Protein AF-A0A813IE91-F1 (afdb_monomer_lite)

Radius of gyration: 30.96 Å; chains: 1; bounding box: 95×58×66 Å

Secondary structure (DSSP, 8-state):
----------------------PPPPPPP---PPPEE-TTSPEESS-TTSTTHHHHH--TT---TT---TTT-SS-TTTTTEEEPB-TTSPBPB--PPTTS-SS--BPEEEEEE-HHHHHHHH-HHHHHHHHHH-GGGGG---GGG--HHHHTT-

Organism: Polarella glacialis (NCBI:txid89957)

Sequence (155 aa):
VWMFRAVVLGAASSVLRLARAVKPPLPPRVANMQEYFRHDGVRITHDPYSPGMSEKYGKPGKTDNEGFDPYADTVGAGIYGGIVKRDDQGNVVVGKQYQNHNPPPGPIYAGGGYTPMNEALRKGPAALAPLLNKYPDLVNDISTGGATPLHMCGM

Structure (mmCIF, N/CA/C/O backbone):
data_AF-A0A813IE91-F1
#
_entry.id   AF-A0A813IE91-F1
#
loop_
_atom_site.group_PDB
_a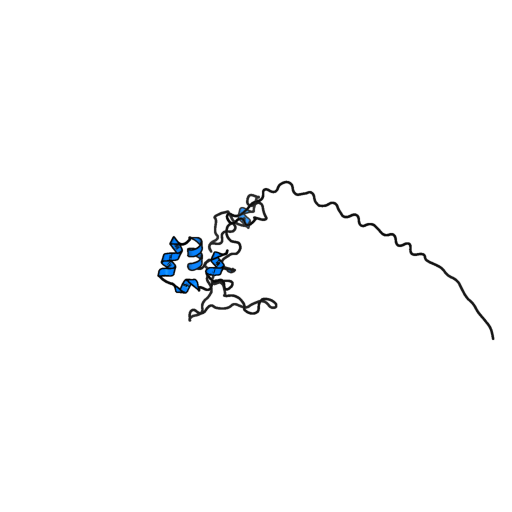tom_site.id
_atom_site.type_symbol
_atom_site.label_atom_id
_atom_site.label_alt_id
_atom_site.label_comp_id
_atom_site.label_asym_id
_atom_site.label_entity_id
_atom_site.label_seq_id
_atom_site.pdbx_PDB_ins_code
_atom_site.Cartn_x
_atom_site.Cartn_y
_atom_site.Cartn_z
_atom_site.occupancy
_atom_site.B_iso_or_equiv
_atom_site.auth_seq_id
_atom_site.auth_comp_id
_atom_site.auth_asym_id
_atom_site.auth_atom_id
_atom_site.pdbx_PDB_model_num
ATOM 1 N N . VAL A 1 1 ? 77.553 -43.825 44.390 1.00 35.78 1 VAL A N 1
ATOM 2 C CA . VAL A 1 1 ? 78.833 -44.017 43.669 1.00 35.78 1 VAL A CA 1
ATOM 3 C C . VAL A 1 1 ? 78.483 -44.379 42.231 1.00 35.78 1 VAL A C 1
ATOM 5 O O . VAL A 1 1 ? 77.948 -45.459 42.057 1.00 35.78 1 VAL A O 1
ATOM 8 N N . TRP A 1 2 ? 78.760 -43.470 41.273 1.00 29.33 2 TRP A N 1
ATOM 9 C CA . TRP A 1 2 ? 78.846 -43.701 39.808 1.00 29.33 2 TRP A CA 1
ATOM 10 C C . TRP A 1 2 ? 77.511 -44.010 39.083 1.00 29.33 2 TRP A C 1
ATOM 12 O O . TRP A 1 2 ? 76.647 -44.661 39.640 1.00 29.33 2 TRP A O 1
ATOM 22 N N . MET A 1 3 ? 77.225 -43.603 37.843 1.00 32.41 3 MET A N 1
ATOM 23 C CA . MET A 1 3 ? 77.862 -42.710 36.871 1.00 32.41 3 MET A CA 1
ATOM 24 C C . MET A 1 3 ? 76.850 -42.444 35.733 1.00 32.41 3 MET A C 1
ATOM 26 O O . MET A 1 3 ? 75.945 -43.236 35.492 1.00 32.41 3 MET A O 1
ATOM 30 N N . PHE A 1 4 ? 77.085 -41.344 35.023 1.00 38.22 4 PHE A N 1
ATOM 31 C CA . PHE A 1 4 ? 76.599 -40.937 33.702 1.00 38.22 4 PHE A CA 1
ATOM 32 C C . PHE A 1 4 ? 76.228 -42.035 32.686 1.00 38.22 4 PHE A C 1
ATOM 34 O O . PHE A 1 4 ? 76.980 -42.988 32.496 1.00 38.22 4 PHE A O 1
ATOM 41 N N . ARG A 1 5 ? 75.234 -41.728 31.835 1.00 40.31 5 ARG A N 1
ATOM 42 C CA . ARG A 1 5 ? 75.425 -41.764 30.372 1.00 40.31 5 ARG A CA 1
ATOM 43 C C . ARG A 1 5 ? 74.416 -40.887 29.622 1.00 40.31 5 ARG A C 1
ATOM 45 O O . ARG A 1 5 ? 73.213 -41.103 29.682 1.00 40.31 5 ARG A O 1
ATOM 52 N N . ALA A 1 6 ? 74.957 -39.905 28.905 1.00 40.47 6 ALA A N 1
ATOM 53 C CA . ALA A 1 6 ? 74.282 -39.141 27.868 1.00 40.47 6 ALA A CA 1
ATOM 54 C C . ALA A 1 6 ? 74.232 -39.954 26.564 1.00 40.47 6 ALA A C 1
ATOM 56 O O . ALA A 1 6 ? 75.210 -40.626 26.232 1.00 40.47 6 ALA A O 1
ATOM 57 N N . VAL A 1 7 ? 73.141 -39.833 25.803 1.00 41.56 7 VAL A N 1
ATOM 58 C CA . VAL A 1 7 ? 73.113 -40.129 24.363 1.00 41.56 7 VAL A CA 1
ATOM 59 C C . VAL A 1 7 ? 72.369 -39.000 23.650 1.00 41.56 7 VAL A C 1
ATOM 61 O O . VAL A 1 7 ? 71.259 -38.623 24.013 1.00 41.56 7 VAL A O 1
ATOM 64 N N . VAL A 1 8 ? 73.066 -38.452 22.662 1.00 42.81 8 VAL A N 1
ATOM 65 C CA . VAL A 1 8 ? 72.709 -37.379 21.732 1.00 42.81 8 VAL A CA 1
ATOM 66 C C . VAL A 1 8 ? 71.836 -37.935 20.607 1.00 42.81 8 VAL A C 1
ATOM 68 O O . VAL A 1 8 ? 72.197 -38.969 20.063 1.00 42.81 8 VAL A O 1
ATOM 71 N N . LEU A 1 9 ? 70.765 -37.232 20.221 1.00 38.97 9 LEU A N 1
ATOM 72 C CA . LEU A 1 9 ? 70.073 -37.272 18.913 1.00 38.97 9 LEU A CA 1
ATOM 73 C C . LEU A 1 9 ? 68.928 -36.244 18.989 1.00 38.97 9 LEU A C 1
ATOM 75 O O . LEU A 1 9 ? 68.152 -36.289 19.930 1.00 38.97 9 LEU A O 1
ATOM 79 N N . GLY A 1 10 ? 68.690 -35.287 18.105 1.00 35.28 10 GLY A N 1
ATOM 80 C CA . GLY A 1 10 ? 69.342 -34.757 16.919 1.00 35.28 10 GLY A CA 1
ATOM 81 C C . GLY A 1 10 ? 68.499 -33.527 16.542 1.00 35.28 10 GLY A C 1
ATOM 82 O O . GLY A 1 10 ? 67.274 -33.557 16.656 1.00 35.28 10 GLY A O 1
ATOM 83 N N . ALA A 1 11 ? 69.133 -32.413 16.185 1.00 41.25 11 ALA A N 1
ATOM 84 C CA . ALA A 1 11 ? 68.433 -31.176 15.855 1.00 41.25 11 ALA A CA 1
ATOM 85 C C . ALA A 1 11 ? 67.696 -31.314 14.510 1.00 41.25 11 ALA A C 1
ATOM 87 O O . ALA A 1 11 ? 68.331 -31.374 13.460 1.00 41.25 11 ALA A O 1
ATOM 88 N N . ALA A 1 12 ? 66.361 -31.331 14.528 1.00 42.81 12 ALA A N 1
ATOM 89 C CA . ALA A 1 12 ? 65.552 -31.168 13.323 1.00 42.81 12 ALA A CA 1
ATOM 90 C C . ALA A 1 12 ? 65.200 -29.683 13.149 1.00 42.81 12 ALA A C 1
ATOM 92 O O . ALA A 1 12 ? 64.285 -29.155 13.780 1.00 42.81 12 ALA A O 1
ATOM 93 N N . SER A 1 13 ? 65.967 -29.001 12.298 1.00 41.78 13 SER A N 1
ATOM 94 C CA . SER A 1 13 ? 65.691 -27.637 11.844 1.00 41.78 13 SER A CA 1
ATOM 95 C C . SER A 1 13 ? 64.427 -27.640 10.974 1.00 41.78 13 SER A C 1
ATOM 97 O O . SER A 1 13 ? 64.446 -28.123 9.842 1.00 41.78 13 SER A O 1
ATOM 99 N N . SER A 1 14 ? 63.310 -27.133 11.499 1.00 44.44 14 SER A N 1
ATOM 100 C CA . SER A 1 14 ? 62.093 -26.910 10.710 1.00 44.44 14 SER A CA 1
ATOM 101 C C . SER A 1 14 ? 62.250 -25.642 9.876 1.00 44.44 14 SER A C 1
ATOM 103 O O . SER A 1 14 ? 62.065 -24.529 10.362 1.00 44.44 14 SER A O 1
ATOM 105 N N . VAL A 1 15 ? 62.588 -25.809 8.599 1.00 47.38 15 VAL A N 1
ATOM 106 C CA . VAL A 1 15 ? 62.519 -24.734 7.605 1.00 47.38 15 VAL A CA 1
ATOM 107 C C . VAL A 1 15 ? 61.050 -24.532 7.232 1.00 47.38 15 VAL A C 1
ATOM 109 O O . VAL A 1 15 ? 60.499 -25.246 6.395 1.00 47.38 15 VAL A O 1
ATOM 112 N N . LEU A 1 16 ? 60.401 -23.555 7.865 1.00 44.00 16 LEU A N 1
ATOM 113 C CA . LEU A 1 16 ? 59.058 -23.113 7.502 1.00 44.00 16 LEU A CA 1
ATOM 114 C C . LEU A 1 16 ? 59.138 -22.348 6.166 1.00 44.00 16 LEU A C 1
ATOM 116 O O . LEU A 1 16 ? 59.507 -21.175 6.124 1.00 44.00 16 LEU A O 1
ATOM 120 N N . ARG A 1 17 ? 58.829 -23.011 5.045 1.00 51.03 17 ARG A N 1
ATOM 121 C CA . ARG A 1 17 ? 58.642 -22.328 3.755 1.00 51.03 17 ARG A CA 1
ATOM 122 C C . ARG A 1 17 ? 57.332 -21.545 3.798 1.00 51.03 17 ARG A C 1
ATOM 124 O O . ARG A 1 17 ? 56.253 -22.129 3.759 1.00 51.03 17 ARG A O 1
ATOM 131 N N . LEU A 1 18 ? 57.433 -20.218 3.841 1.00 50.72 18 LEU A N 1
ATOM 132 C CA . LEU A 1 18 ? 56.311 -19.309 3.619 1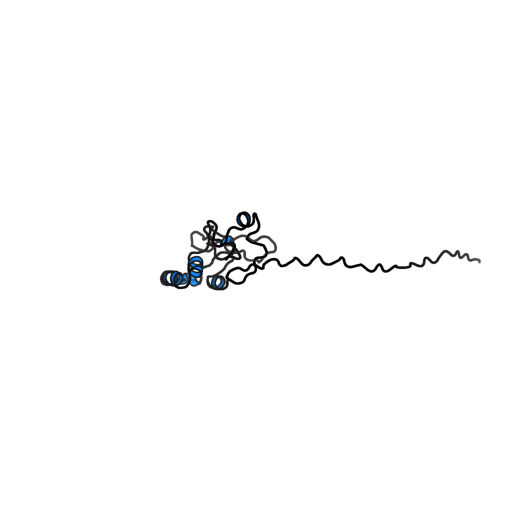.00 50.72 18 LEU A CA 1
ATOM 133 C C . LEU A 1 18 ? 55.867 -19.428 2.149 1.00 50.72 18 LEU A C 1
ATOM 135 O O . LEU A 1 18 ? 56.476 -18.844 1.251 1.00 50.72 18 LEU A O 1
ATOM 139 N N . ALA A 1 19 ? 54.823 -20.209 1.878 1.00 52.69 19 ALA A N 1
ATOM 140 C CA . ALA A 1 19 ? 54.163 -20.178 0.580 1.00 52.69 19 ALA A CA 1
ATOM 141 C C . ALA A 1 19 ? 53.406 -18.844 0.457 1.00 52.69 19 ALA A C 1
ATOM 143 O O . ALA A 1 19 ? 52.423 -18.609 1.159 1.00 52.69 19 ALA A O 1
ATOM 144 N N . ARG A 1 20 ? 53.872 -17.941 -0.416 1.00 58.41 20 ARG A N 1
ATOM 145 C CA . ARG A 1 20 ? 53.094 -16.759 -0.814 1.00 58.41 20 ARG A CA 1
ATOM 146 C C . ARG A 1 20 ? 51.834 -17.244 -1.527 1.00 58.41 20 ARG A C 1
ATOM 148 O O . ARG A 1 20 ? 51.924 -17.800 -2.618 1.00 58.41 20 ARG A O 1
ATOM 155 N N . ALA A 1 21 ? 50.674 -17.017 -0.918 1.00 58.38 21 ALA A N 1
ATOM 156 C CA . ALA A 1 21 ? 49.391 -17.217 -1.571 1.00 58.38 21 ALA A CA 1
ATOM 157 C C . ALA A 1 21 ? 49.297 -16.281 -2.787 1.00 58.38 21 ALA A C 1
ATOM 159 O O . ALA A 1 21 ? 49.199 -15.060 -2.645 1.00 58.38 21 ALA A O 1
ATOM 160 N N . VAL A 1 22 ? 49.357 -16.852 -3.988 1.00 65.00 22 VAL A N 1
ATOM 161 C CA . VAL A 1 22 ? 49.011 -16.146 -5.221 1.00 65.00 22 VAL A CA 1
ATOM 162 C C . VAL A 1 22 ? 47.501 -15.926 -5.177 1.00 65.00 22 VAL A C 1
ATOM 164 O O . VAL A 1 22 ? 46.736 -16.889 -5.205 1.00 65.00 22 VAL A O 1
ATOM 167 N N . LYS A 1 23 ? 47.060 -14.668 -5.044 1.00 62.56 23 LYS A N 1
ATOM 168 C CA . LYS A 1 23 ? 45.635 -14.334 -5.176 1.00 62.56 23 LYS A CA 1
ATOM 169 C C . LYS A 1 23 ? 45.175 -14.750 -6.581 1.00 62.56 23 LYS A C 1
ATOM 171 O O . LYS A 1 23 ? 45.856 -14.386 -7.542 1.00 62.56 23 LYS A O 1
ATOM 176 N N . PRO A 1 24 ? 44.060 -15.488 -6.717 1.00 68.00 24 PRO A N 1
ATOM 177 C CA . PRO A 1 24 ? 43.531 -15.829 -8.029 1.00 68.00 24 PRO A CA 1
ATOM 178 C C . PRO A 1 24 ? 43.195 -14.545 -8.807 1.00 68.00 24 PRO A C 1
ATOM 180 O O . PRO A 1 24 ? 42.859 -13.528 -8.185 1.00 68.00 24 PRO A O 1
ATOM 183 N N . PRO A 1 25 ? 43.300 -14.564 -10.149 1.00 67.44 25 PRO A N 1
ATOM 184 C CA . PRO A 1 25 ? 42.907 -13.427 -10.967 1.00 67.44 25 PRO A CA 1
ATOM 185 C C . PRO A 1 25 ? 41.447 -13.078 -10.679 1.00 67.44 25 PRO A C 1
ATOM 187 O O . PRO A 1 25 ? 40.596 -13.960 -10.542 1.00 67.44 25 PRO A O 1
ATOM 190 N N . LEU A 1 26 ? 41.173 -11.778 -10.561 1.00 56.94 26 LEU A N 1
ATOM 191 C CA . LEU A 1 26 ? 39.807 -11.283 -10.452 1.00 56.94 26 LEU A CA 1
ATOM 192 C C . LEU A 1 26 ? 39.008 -11.787 -11.663 1.00 56.94 26 LEU A C 1
ATOM 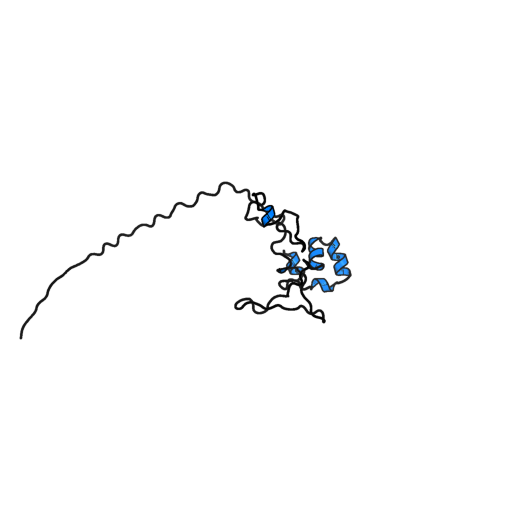194 O O . LEU A 1 26 ? 39.559 -11.818 -12.770 1.00 56.94 26 LEU A O 1
ATOM 198 N N . PRO A 1 27 ? 37.737 -12.183 -11.477 1.00 57.25 27 PRO A N 1
ATOM 199 C CA . PRO A 1 27 ? 36.896 -12.559 -12.602 1.00 57.25 27 PRO A CA 1
ATOM 200 C C . PRO A 1 27 ? 36.875 -11.415 -13.628 1.00 57.25 27 PRO A C 1
ATOM 202 O O . PRO A 1 27 ? 36.973 -10.243 -13.236 1.00 57.25 27 PRO A O 1
ATOM 205 N N . PRO A 1 28 ? 36.779 -11.728 -14.933 1.00 55.44 28 PRO A N 1
ATOM 206 C CA . PRO A 1 28 ? 36.718 -10.705 -15.966 1.00 55.44 28 PRO A CA 1
ATOM 207 C C . PRO A 1 28 ? 35.610 -9.706 -15.622 1.00 55.44 28 PRO A C 1
ATOM 209 O O . PRO A 1 28 ? 34.500 -10.102 -15.262 1.00 55.44 28 PRO A O 1
ATOM 212 N N . ARG A 1 29 ? 35.924 -8.404 -15.701 1.00 55.22 29 ARG A N 1
ATOM 213 C CA . ARG A 1 29 ? 34.918 -7.341 -15.594 1.00 55.22 29 ARG A CA 1
ATOM 214 C C . ARG A 1 29 ? 33.824 -7.663 -16.603 1.00 55.22 29 ARG A C 1
ATOM 216 O O . ARG A 1 29 ? 34.102 -7.712 -17.800 1.00 55.22 29 ARG A O 1
ATOM 223 N N . VAL A 1 30 ? 32.616 -7.910 -16.106 1.00 57.50 30 VAL A N 1
ATOM 224 C CA . VAL A 1 30 ? 31.441 -8.127 -16.945 1.00 57.50 30 VAL A CA 1
ATOM 225 C C . VAL A 1 30 ? 31.332 -6.913 -17.866 1.00 57.50 30 VAL A C 1
ATOM 227 O O . VAL A 1 30 ? 31.238 -5.778 -17.395 1.00 57.50 30 VAL A O 1
ATOM 230 N N . ALA A 1 31 ? 31.473 -7.146 -19.168 1.00 50.75 31 ALA A N 1
ATOM 231 C CA . ALA A 1 31 ? 31.318 -6.124 -20.189 1.00 50.75 31 ALA A CA 1
ATOM 232 C C . ALA A 1 31 ? 29.924 -5.499 -20.054 1.00 50.75 31 ALA A C 1
ATOM 234 O O . ALA A 1 31 ? 28.966 -6.253 -19.915 1.00 50.75 31 ALA A O 1
ATOM 235 N N . ASN A 1 32 ? 29.853 -4.159 -20.055 1.00 56.91 32 ASN A N 1
ATOM 236 C CA . ASN A 1 32 ? 28.654 -3.307 -20.079 1.00 56.91 32 ASN A CA 1
ATOM 237 C C . ASN A 1 32 ? 27.317 -4.070 -20.065 1.00 56.91 32 ASN A C 1
ATOM 239 O O . ASN A 1 32 ? 26.652 -4.185 -21.094 1.00 56.91 32 ASN A O 1
ATOM 243 N N . MET A 1 33 ? 26.906 -4.572 -18.898 1.00 63.06 33 MET A N 1
ATOM 244 C CA . MET A 1 33 ? 25.495 -4.870 -18.696 1.00 63.06 33 MET A CA 1
ATOM 245 C C . MET A 1 33 ? 24.788 -3.525 -18.705 1.00 63.06 33 MET A C 1
ATOM 247 O O . MET A 1 33 ? 25.109 -2.657 -17.893 1.00 63.06 33 MET A O 1
ATOM 251 N N . GLN A 1 34 ? 23.881 -3.337 -19.656 1.00 80.31 34 GLN A N 1
ATOM 252 C CA . GLN A 1 34 ? 23.028 -2.165 -19.674 1.00 80.31 34 GLN A CA 1
ATOM 253 C C . GLN A 1 34 ? 22.315 -2.077 -18.320 1.00 80.31 34 GLN A C 1
ATOM 255 O O . GLN A 1 34 ? 21.708 -3.047 -17.868 1.00 80.31 34 GLN A O 1
ATOM 260 N N . GLU A 1 35 ? 22.481 -0.955 -17.623 1.00 89.69 35 GLU A N 1
ATOM 261 C CA . GLU A 1 35 ? 21.847 -0.767 -16.324 1.00 89.69 35 GLU A CA 1
ATOM 262 C C . GLU A 1 35 ? 20.373 -0.434 -16.537 1.00 89.69 35 GLU A C 1
ATOM 264 O O . GLU A 1 35 ? 20.027 0.461 -17.311 1.00 89.69 35 GLU A O 1
ATOM 269 N N . TYR A 1 36 ? 19.503 -1.163 -15.845 1.00 87.56 36 TYR A N 1
ATOM 270 C CA . TYR A 1 36 ? 18.066 -0.944 -15.883 1.00 87.56 36 TYR A CA 1
ATOM 271 C C . TYR A 1 36 ? 17.613 -0.348 -14.553 1.00 87.56 36 TYR A C 1
ATOM 273 O O . TYR A 1 36 ? 18.036 -0.790 -13.483 1.00 87.56 36 TYR A O 1
ATOM 281 N N . PHE A 1 37 ? 16.732 0.644 -14.623 1.00 88.50 37 PHE A N 1
ATOM 282 C CA . PHE A 1 37 ? 16.159 1.315 -13.464 1.00 88.50 37 PHE A CA 1
ATOM 283 C C . PHE A 1 37 ? 14.643 1.372 -13.610 1.00 88.50 37 PHE A C 1
ATOM 285 O O . PHE A 1 37 ? 14.120 1.535 -14.715 1.00 88.50 37 PHE A O 1
ATOM 292 N N . ARG A 1 38 ? 13.942 1.232 -12.487 1.00 87.06 38 ARG A N 1
ATOM 293 C CA . ARG A 1 38 ? 12.520 1.558 -12.381 1.00 87.06 38 ARG A CA 1
ATOM 294 C C . ARG A 1 38 ? 12.323 3.073 -12.509 1.00 87.06 38 ARG A C 1
ATOM 296 O O . ARG A 1 38 ? 13.275 3.850 -12.420 1.00 87.06 38 ARG A O 1
ATOM 303 N N . HIS A 1 39 ? 11.076 3.501 -12.684 1.00 84.88 39 HIS A N 1
ATOM 304 C CA . HIS A 1 39 ? 10.735 4.923 -12.800 1.00 84.88 39 HIS A CA 1
ATOM 305 C C . HIS A 1 39 ? 11.101 5.749 -11.548 1.00 84.88 39 HIS A C 1
ATOM 307 O O . HIS A 1 39 ? 11.347 6.946 -11.659 1.00 84.88 39 HIS A O 1
ATOM 313 N N . ASP A 1 40 ? 11.170 5.104 -10.382 1.00 83.94 40 ASP A N 1
ATOM 314 C CA . ASP A 1 40 ? 11.548 5.684 -9.089 1.00 83.94 40 ASP A CA 1
ATOM 315 C C . ASP A 1 40 ? 13.069 5.658 -8.824 1.00 83.94 40 ASP A C 1
ATOM 317 O O . ASP A 1 40 ? 13.531 6.052 -7.755 1.00 83.94 40 ASP A O 1
ATOM 321 N N . GLY A 1 41 ? 13.868 5.199 -9.793 1.00 88.06 41 GLY A N 1
ATOM 322 C CA . GLY A 1 41 ? 15.328 5.169 -9.706 1.00 88.06 41 GLY A CA 1
ATOM 323 C C . GLY A 1 41 ? 15.908 3.940 -9.003 1.00 88.06 41 GLY A C 1
ATOM 324 O O . GLY A 1 41 ? 17.130 3.844 -8.867 1.00 88.06 41 GLY A O 1
ATOM 325 N N . VAL A 1 42 ? 15.090 2.966 -8.593 1.00 87.31 42 VAL A N 1
ATOM 326 C CA . VAL A 1 42 ? 15.610 1.707 -8.041 1.00 87.31 42 VAL A CA 1
ATOM 327 C C . VAL A 1 42 ? 16.216 0.850 -9.152 1.00 87.31 42 VAL A C 1
ATOM 329 O O . VAL A 1 42 ? 15.593 0.594 -10.186 1.00 87.31 42 VAL A O 1
ATOM 332 N N . ARG A 1 43 ? 17.456 0.388 -8.938 1.00 89.62 43 ARG A N 1
ATOM 333 C CA . ARG A 1 43 ? 18.188 -0.444 -9.901 1.00 89.62 43 ARG A CA 1
ATOM 334 C C . ARG A 1 43 ? 17.577 -1.841 -9.997 1.00 89.62 43 ARG A C 1
ATOM 336 O O . ARG A 1 43 ? 17.492 -2.556 -9.000 1.00 89.62 43 ARG A O 1
ATOM 343 N N . ILE A 1 44 ? 17.264 -2.269 -11.214 1.00 85.88 44 ILE A N 1
ATOM 344 C CA . ILE A 1 44 ? 16.861 -3.641 -11.522 1.00 85.88 44 IL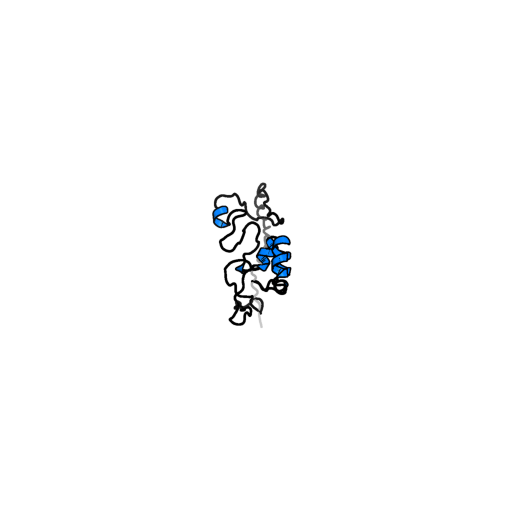E A CA 1
ATOM 345 C C . ILE A 1 44 ? 18.135 -4.490 -11.638 1.00 85.88 44 ILE A C 1
ATOM 347 O O . ILE A 1 44 ? 19.063 -4.169 -12.378 1.00 85.88 44 ILE A O 1
ATOM 351 N N . THR A 1 45 ? 18.216 -5.567 -10.856 1.00 87.12 45 THR A N 1
ATOM 352 C CA . THR A 1 45 ? 19.431 -6.394 -10.706 1.00 87.12 45 THR A CA 1
ATOM 353 C C . THR A 1 45 ? 19.572 -7.501 -11.754 1.00 87.12 45 THR A C 1
ATOM 355 O O . THR A 1 45 ? 20.510 -8.293 -11.684 1.00 87.12 45 THR A O 1
ATOM 358 N N . HIS A 1 46 ? 18.659 -7.558 -12.722 1.00 84.75 46 HIS A N 1
ATOM 359 C CA . HIS A 1 46 ? 18.639 -8.507 -13.833 1.00 84.75 46 HIS A CA 1
ATOM 360 C C . HIS A 1 46 ? 18.283 -7.780 -15.139 1.00 84.75 46 HIS A C 1
ATOM 362 O O . HIS A 1 46 ? 17.739 -6.680 -15.096 1.00 84.75 46 HIS A O 1
ATOM 368 N N . ASP A 1 47 ? 18.579 -8.384 -16.292 1.00 87.62 47 ASP A N 1
ATOM 369 C CA . ASP A 1 47 ? 18.070 -7.897 -17.579 1.00 87.62 47 ASP A CA 1
ATOM 370 C C . ASP A 1 47 ? 16.596 -8.312 -17.729 1.00 87.62 47 ASP A C 1
ATOM 372 O O . ASP A 1 47 ? 16.324 -9.508 -17.854 1.00 87.62 47 ASP A O 1
ATOM 376 N N . PRO A 1 48 ? 15.633 -7.374 -17.712 1.00 84.19 48 PRO A N 1
ATOM 377 C CA . PRO A 1 48 ? 14.216 -7.710 -17.780 1.00 84.19 48 PRO A CA 1
ATOM 378 C C . PRO A 1 48 ? 13.776 -8.231 -19.158 1.00 84.19 48 PRO A C 1
ATOM 380 O O . PRO A 1 48 ? 12.682 -8.781 -19.271 1.00 84.19 48 PRO A O 1
ATOM 383 N N . TYR A 1 49 ? 14.609 -8.076 -20.193 1.00 85.06 49 TYR A N 1
ATOM 384 C CA . TYR A 1 49 ? 14.332 -8.523 -21.560 1.00 85.06 49 TYR A CA 1
ATOM 385 C C . TYR A 1 49 ? 14.975 -9.873 -21.896 1.00 85.06 49 TYR A C 1
ATOM 387 O O . TYR A 1 49 ? 14.721 -10.424 -22.970 1.00 85.06 49 TYR A O 1
ATOM 395 N N . SER A 1 50 ? 15.782 -10.427 -20.987 1.00 89.25 50 SER A N 1
ATOM 396 C CA . SER A 1 50 ? 16.374 -11.751 -21.159 1.00 89.25 50 SER A CA 1
ATOM 397 C C . SER A 1 50 ? 15.291 -12.843 -21.277 1.00 89.25 50 SER A C 1
ATOM 399 O O . SER A 1 50 ? 14.257 -12.766 -20.601 1.00 89.25 50 SER A O 1
ATOM 401 N N . PRO A 1 51 ? 15.515 -13.898 -22.089 1.00 93.25 51 PRO A N 1
ATOM 402 C CA . PRO A 1 51 ? 14.563 -14.999 -22.244 1.00 93.25 51 PRO A CA 1
ATOM 403 C C . PRO A 1 51 ? 14.138 -15.607 -20.898 1.00 93.25 51 PRO A C 1
ATOM 405 O O . PRO A 1 51 ? 14.982 -15.919 -20.059 1.00 93.25 51 PRO A O 1
ATOM 408 N N . GLY A 1 52 ? 12.830 -15.787 -20.692 1.00 89.44 52 GLY A N 1
ATOM 409 C CA . GLY A 1 52 ? 12.262 -16.378 -19.475 1.00 89.44 52 GLY A CA 1
ATOM 410 C C . GLY A 1 52 ? 12.077 -15.414 -18.295 1.00 89.44 52 GLY A C 1
ATOM 411 O O . GLY A 1 52 ? 11.457 -15.793 -17.299 1.00 89.44 52 GLY A O 1
ATOM 412 N N . MET A 1 53 ? 12.589 -14.178 -18.364 1.00 88.50 53 MET A N 1
ATOM 413 C CA . MET A 1 53 ? 12.432 -13.209 -17.269 1.00 88.50 53 MET A CA 1
ATOM 414 C C . MET A 1 53 ? 10.999 -12.713 -17.146 1.00 88.50 53 MET A C 1
ATOM 416 O O . MET A 1 53 ? 10.491 -12.597 -16.033 1.00 88.50 53 MET A O 1
ATOM 420 N N . SER A 1 54 ? 10.325 -12.500 -18.276 1.00 85.75 54 SER A N 1
ATOM 421 C CA . SER A 1 54 ? 8.944 -12.022 -18.283 1.00 85.75 54 SER A CA 1
ATOM 422 C C . SER A 1 54 ? 7.955 -13.038 -17.704 1.00 85.75 54 SER A C 1
ATOM 424 O O . SER A 1 54 ? 6.964 -12.672 -17.080 1.00 85.75 54 SER A O 1
ATOM 426 N N . GLU A 1 55 ? 8.248 -14.324 -17.874 1.00 87.31 55 GLU A N 1
ATOM 427 C CA . GLU A 1 55 ? 7.497 -15.444 -17.323 1.00 87.31 55 GLU A CA 1
ATOM 428 C C . GLU A 1 55 ? 7.772 -15.614 -15.826 1.00 87.31 55 GLU A C 1
ATOM 430 O O . GLU A 1 55 ? 6.866 -15.942 -15.065 1.00 87.31 55 GLU A O 1
ATOM 435 N N . LYS A 1 56 ? 9.020 -15.385 -15.397 1.00 85.56 56 LYS A N 1
ATOM 436 C CA . LYS A 1 56 ? 9.445 -15.552 -14.003 1.00 85.56 56 LYS A CA 1
ATOM 437 C C . LYS A 1 56 ? 9.028 -14.391 -13.103 1.00 85.56 56 LYS A C 1
ATOM 439 O O . LYS A 1 56 ? 8.639 -14.625 -11.963 1.00 85.56 56 LYS A O 1
ATOM 444 N N . TYR A 1 57 ? 9.175 -13.163 -13.590 1.00 82.62 57 TYR A N 1
ATOM 445 C CA . TYR A 1 57 ? 9.005 -11.945 -12.802 1.00 82.62 57 TYR A CA 1
ATOM 446 C C . TYR A 1 57 ? 7.849 -11.073 -13.271 1.00 82.62 57 TYR A C 1
ATOM 448 O O . TYR A 1 57 ? 7.564 -10.108 -12.588 1.00 82.62 57 TYR A O 1
ATOM 456 N N . GLY A 1 58 ? 7.171 -11.388 -14.376 1.00 83.38 58 GLY A N 1
ATOM 457 C CA . GLY A 1 58 ? 6.122 -10.541 -14.947 1.00 83.38 58 GLY A CA 1
ATOM 458 C C . GLY A 1 58 ? 6.655 -9.523 -15.958 1.00 83.38 58 GLY A C 1
ATOM 459 O O . GLY A 1 58 ? 7.832 -9.516 -16.310 1.00 83.38 58 GLY A O 1
ATOM 460 N N . LYS A 1 59 ? 5.769 -8.664 -16.473 1.00 81.06 59 LYS A N 1
ATOM 461 C CA . LYS A 1 59 ? 6.098 -7.626 -17.470 1.00 81.06 59 LYS A CA 1
ATOM 462 C C . LYS A 1 59 ? 5.869 -6.232 -16.879 1.00 81.06 59 LYS A C 1
ATOM 464 O O . LYS A 1 59 ? 4.940 -6.087 -16.088 1.00 81.06 59 LYS A O 1
ATOM 469 N N . PRO A 1 60 ? 6.624 -5.202 -17.302 1.00 72.44 60 PRO A N 1
ATOM 470 C CA . PRO A 1 60 ? 6.373 -3.829 -16.871 1.00 72.44 60 PRO A CA 1
ATOM 471 C C . PRO A 1 60 ? 4.919 -3.411 -17.117 1.00 72.44 60 PRO A C 1
ATOM 473 O O . PRO A 1 60 ? 4.392 -3.620 -18.215 1.00 72.44 60 PRO A O 1
ATOM 476 N N . GLY A 1 61 ? 4.266 -2.850 -16.096 1.00 72.44 61 GLY A N 1
ATOM 477 C CA . GLY A 1 61 ? 2.867 -2.420 -16.165 1.00 72.44 61 GLY A CA 1
ATOM 478 C C . GLY A 1 61 ? 1.844 -3.561 -16.200 1.00 72.44 61 GLY A C 1
ATOM 479 O O . GLY A 1 61 ? 0.668 -3.323 -16.486 1.00 72.44 61 GLY A O 1
ATOM 480 N N . LYS A 1 62 ? 2.263 -4.809 -15.954 1.00 77.38 62 LYS A N 1
ATOM 481 C CA . LYS A 1 62 ? 1.357 -5.935 -15.707 1.00 77.38 62 LYS A CA 1
ATOM 482 C C . LYS A 1 62 ? 1.370 -6.260 -14.224 1.00 77.38 62 LYS A C 1
ATOM 484 O O . LYS A 1 62 ? 2.378 -6.729 -13.708 1.00 77.38 62 LYS A O 1
ATOM 489 N N . THR A 1 63 ? 0.229 -6.051 -13.582 1.00 81.12 63 THR A N 1
ATOM 490 C CA . THR A 1 63 ? 0.011 -6.463 -12.200 1.00 81.12 63 THR A CA 1
ATOM 491 C C . THR A 1 63 ? -0.483 -7.902 -12.128 1.00 81.12 63 THR A C 1
ATOM 493 O O . THR A 1 63 ? -1.117 -8.395 -13.069 1.00 81.12 63 THR A O 1
ATOM 496 N N . ASP A 1 64 ? -0.237 -8.569 -11.004 1.00 84.31 64 ASP A N 1
ATOM 497 C CA . ASP A 1 64 ? -0.957 -9.797 -10.671 1.00 84.31 64 ASP A CA 1
ATOM 498 C C . ASP A 1 64 ? -2.438 -9.515 -10.323 1.00 84.31 64 ASP A C 1
ATOM 500 O O . ASP A 1 64 ? -2.943 -8.395 -10.464 1.00 84.31 64 ASP A O 1
ATOM 504 N N . ASN A 1 65 ? -3.162 -10.552 -9.897 1.00 88.06 65 ASN A N 1
ATOM 505 C CA . ASN A 1 65 ? -4.572 -10.455 -9.512 1.00 88.06 65 ASN A CA 1
ATOM 506 C C . ASN A 1 65 ? -4.807 -9.695 -8.193 1.00 88.06 65 ASN A C 1
ATOM 508 O O . ASN A 1 65 ? -5.961 -9.464 -7.839 1.00 88.06 65 ASN A O 1
ATOM 512 N N . GLU A 1 66 ? -3.745 -9.322 -7.480 1.00 89.19 66 GLU A N 1
ATOM 513 C CA . GLU A 1 66 ? -3.777 -8.535 -6.246 1.00 89.19 66 GLU A CA 1
ATOM 514 C C . GLU A 1 66 ? -3.178 -7.127 -6.427 1.00 89.19 66 GLU A C 1
ATOM 516 O O . GLU A 1 66 ? -3.159 -6.335 -5.484 1.00 89.19 66 GLU A O 1
ATOM 521 N N . GLY A 1 67 ? -2.738 -6.784 -7.641 1.00 87.12 67 GLY A N 1
ATOM 522 C CA . GLY A 1 67 ? -2.237 -5.456 -7.984 1.00 87.12 67 GLY A CA 1
ATOM 523 C C . GLY A 1 67 ? -0.723 -5.278 -7.850 1.00 87.12 67 GLY A C 1
ATOM 524 O O . GLY A 1 67 ? -0.254 -4.163 -8.054 1.00 87.12 67 GLY A O 1
ATOM 525 N N . PHE A 1 68 ? 0.049 -6.328 -7.544 1.00 89.62 68 PHE A N 1
ATOM 526 C CA . PHE A 1 68 ? 1.510 -6.231 -7.453 1.00 89.62 68 PHE A CA 1
ATOM 527 C C . PHE A 1 68 ? 2.132 -6.026 -8.838 1.00 89.62 68 PHE A C 1
ATOM 529 O O . PHE A 1 68 ? 1.992 -6.883 -9.713 1.00 89.62 68 PHE A O 1
ATOM 536 N N . ASP A 1 69 ? 2.836 -4.909 -9.028 1.00 88.69 69 ASP A N 1
ATOM 537 C CA . ASP A 1 69 ? 3.635 -4.608 -10.216 1.00 88.69 69 ASP A CA 1
ATOM 538 C C . ASP A 1 69 ? 5.128 -4.859 -9.929 1.00 88.69 69 ASP A C 1
ATOM 540 O O . ASP A 1 69 ? 5.757 -4.078 -9.215 1.00 88.69 69 ASP A O 1
ATOM 544 N N . PRO A 1 70 ? 5.756 -5.877 -10.534 1.00 85.00 70 PRO A N 1
ATOM 545 C CA . PRO A 1 70 ? 7.160 -6.221 -10.295 1.00 85.00 70 PRO A CA 1
ATOM 546 C C . PRO A 1 70 ? 8.165 -5.134 -10.731 1.00 85.00 70 PRO A C 1
ATOM 548 O O . PRO A 1 70 ? 9.345 -5.205 -10.384 1.00 85.00 70 PRO A O 1
ATOM 551 N N . TYR A 1 71 ? 7.716 -4.122 -11.480 1.00 84.00 71 TYR A N 1
ATOM 552 C CA . TYR A 1 71 ? 8.518 -2.996 -11.966 1.00 84.00 71 TYR A CA 1
ATOM 553 C C . TYR A 1 71 ? 8.165 -1.657 -11.312 1.00 84.00 71 TYR A C 1
ATOM 555 O O . TYR A 1 71 ? 8.784 -0.642 -11.649 1.00 84.00 71 TYR A O 1
ATOM 563 N N . ALA A 1 72 ? 7.229 -1.641 -10.365 1.00 85.88 72 ALA A N 1
ATOM 564 C CA . ALA A 1 72 ? 6.951 -0.483 -9.517 1.00 85.88 72 ALA A CA 1
ATOM 565 C C . ALA A 1 72 ? 7.093 -0.828 -8.029 1.00 85.88 72 ALA A C 1
ATOM 567 O O . ALA A 1 72 ? 7.666 -0.056 -7.268 1.00 85.88 72 ALA A O 1
ATOM 568 N N . ASP A 1 73 ? 6.671 -2.023 -7.631 1.00 87.50 73 ASP A N 1
ATOM 569 C CA . ASP A 1 73 ? 6.552 -2.425 -6.241 1.00 87.50 73 ASP A CA 1
ATOM 570 C C . ASP A 1 73 ? 7.807 -3.162 -5.770 1.00 87.50 73 ASP A C 1
ATOM 572 O O . ASP A 1 73 ? 8.353 -4.043 -6.435 1.00 87.50 73 ASP A O 1
ATOM 576 N N . THR A 1 74 ? 8.296 -2.788 -4.590 1.00 86.88 74 THR A N 1
ATOM 577 C CA . THR A 1 74 ? 9.426 -3.481 -3.947 1.00 86.88 74 THR A CA 1
ATOM 578 C C . THR A 1 74 ? 8.963 -4.753 -3.236 1.00 86.88 74 THR A C 1
ATOM 580 O O . THR A 1 74 ? 9.678 -5.753 -3.213 1.00 86.88 74 THR A O 1
ATOM 583 N N . VAL A 1 75 ? 7.758 -4.723 -2.664 1.00 89.19 75 VAL A N 1
ATOM 584 C CA . VAL A 1 75 ? 7.096 -5.866 -2.032 1.00 89.19 75 VAL A CA 1
ATOM 585 C C . VAL A 1 75 ? 5.595 -5.825 -2.321 1.00 89.19 75 VAL A C 1
ATOM 587 O O . VAL A 1 75 ? 5.021 -4.751 -2.492 1.00 89.19 75 VAL A O 1
ATOM 590 N N . GLY A 1 76 ? 4.961 -6.996 -2.362 1.00 91.31 76 GLY A N 1
ATOM 591 C CA . GLY A 1 76 ? 3.518 -7.111 -2.574 1.00 91.31 76 GLY A CA 1
ATOM 592 C C . GLY A 1 76 ? 2.679 -6.768 -1.342 1.00 91.31 76 GLY A C 1
ATOM 593 O O . GLY A 1 76 ? 3.188 -6.667 -0.220 1.00 91.31 76 GLY A O 1
ATOM 594 N N . ALA A 1 77 ? 1.365 -6.677 -1.562 1.00 94.31 77 ALA A N 1
ATOM 595 C CA . ALA A 1 77 ? 0.359 -6.353 -0.551 1.00 94.31 77 ALA A CA 1
ATOM 596 C C . ALA A 1 77 ? 0.406 -7.266 0.690 1.00 94.31 77 ALA A C 1
ATOM 598 O O . ALA A 1 77 ? 0.065 -6.837 1.786 1.00 94.31 77 ALA A O 1
ATOM 599 N N . GLY A 1 78 ? 0.898 -8.502 0.578 1.00 93.06 78 GLY A N 1
ATOM 600 C CA . GLY A 1 78 ? 1.080 -9.385 1.735 1.00 93.06 78 GLY A CA 1
ATOM 601 C C . GLY A 1 78 ? 2.118 -8.907 2.762 1.00 93.06 78 GLY A C 1
ATOM 602 O O . GLY A 1 78 ? 2.070 -9.341 3.911 1.00 93.06 78 GLY A O 1
ATOM 603 N N . ILE A 1 79 ? 3.037 -8.015 2.373 1.00 91.94 79 ILE A N 1
ATOM 604 C CA . ILE A 1 79 ? 4.115 -7.507 3.234 1.00 91.94 79 ILE A CA 1
ATOM 605 C C . ILE A 1 79 ? 3.810 -6.093 3.731 1.00 91.94 79 ILE A C 1
ATOM 607 O O . ILE A 1 79 ? 3.847 -5.870 4.939 1.00 91.94 79 ILE A O 1
ATOM 611 N N . TYR A 1 80 ? 3.478 -5.167 2.824 1.00 93.31 80 TYR A N 1
ATOM 612 C CA . TYR A 1 80 ? 3.076 -3.799 3.159 1.00 93.31 80 TYR A CA 1
ATOM 613 C C . TYR A 1 80 ? 1.903 -3.335 2.305 1.00 93.31 80 TYR A C 1
ATOM 615 O O . TYR A 1 80 ? 1.812 -3.647 1.119 1.00 93.31 80 TYR A O 1
ATOM 623 N N . GLY A 1 81 ? 1.020 -2.542 2.906 1.00 95.12 81 GLY A N 1
ATOM 624 C CA . GLY A 1 81 ? -0.028 -1.835 2.183 1.00 95.12 81 GLY A CA 1
ATOM 625 C C . GLY A 1 81 ? -1.279 -2.656 1.859 1.00 95.12 81 GLY A C 1
ATOM 626 O O . GLY A 1 81 ? -2.237 -2.097 1.323 1.00 95.12 81 GLY A O 1
ATOM 627 N N . GLY A 1 82 ? -1.300 -3.947 2.193 1.00 97.12 82 GLY A N 1
ATOM 628 C CA . GLY A 1 82 ? -2.406 -4.860 1.914 1.00 97.12 82 GLY A CA 1
ATOM 629 C C . GLY A 1 82 ? -3.532 -4.848 2.935 1.00 97.12 82 GLY A C 1
ATOM 630 O O . GLY A 1 82 ? -3.371 -4.405 4.075 1.00 97.12 82 GLY A O 1
ATOM 631 N N . ILE A 1 83 ? -4.673 -5.390 2.513 1.00 98.00 83 ILE A N 1
ATOM 632 C CA . ILE A 1 83 ? -5.870 -5.561 3.341 1.00 98.00 83 ILE A CA 1
ATOM 633 C C . ILE A 1 83 ? -5.575 -6.511 4.501 1.00 98.00 83 ILE A C 1
ATOM 635 O O . ILE A 1 83 ? -5.133 -7.644 4.312 1.00 98.00 83 ILE A O 1
ATOM 639 N N . VAL A 1 84 ? -5.848 -6.060 5.722 1.00 97.75 84 VAL A N 1
ATOM 640 C CA . VAL A 1 84 ? -5.642 -6.865 6.928 1.00 97.75 84 VAL A CA 1
ATOM 641 C C . VAL A 1 84 ? -6.919 -7.564 7.351 1.00 97.75 84 VAL A C 1
ATOM 643 O O . VAL A 1 84 ? -8.028 -7.048 7.195 1.00 97.75 84 VAL A O 1
ATOM 646 N N . LYS A 1 85 ? -6.759 -8.743 7.941 1.00 97.69 85 LYS A N 1
ATOM 647 C CA . LYS A 1 85 ? -7.858 -9.461 8.567 1.00 97.69 85 LYS A CA 1
ATOM 648 C C . LYS A 1 85 ? -8.337 -8.679 9.787 1.00 97.69 85 LYS A C 1
ATOM 650 O O . LYS A 1 85 ? -7.529 -8.260 10.618 1.00 97.69 85 LYS A O 1
ATOM 655 N N . ARG A 1 86 ? -9.655 -8.537 9.911 1.00 96.56 86 ARG A N 1
ATOM 656 C CA . ARG A 1 86 ? -10.320 -7.959 11.080 1.00 96.56 86 ARG A CA 1
ATOM 657 C C . ARG A 1 86 ? -11.228 -8.995 11.741 1.00 96.56 86 ARG A C 1
ATOM 659 O O . ARG A 1 86 ? -11.670 -9.928 11.069 1.00 96.56 86 ARG A O 1
ATOM 666 N N . ASP A 1 87 ? -11.416 -8.884 13.050 1.00 97.38 87 ASP A N 1
ATOM 667 C CA . ASP A 1 87 ? -12.380 -9.697 13.797 1.00 97.38 87 ASP A CA 1
ATOM 668 C C . ASP A 1 87 ? -13.810 -9.141 13.659 1.00 97.38 87 ASP A C 1
ATOM 670 O O . ASP A 1 87 ? -14.039 -8.135 12.983 1.00 97.38 87 ASP A O 1
ATOM 674 N N . ASP A 1 88 ? -14.778 -9.786 14.313 1.00 97.50 88 ASP A N 1
ATOM 675 C CA . ASP A 1 88 ? -16.196 -9.399 14.258 1.00 97.50 88 ASP A CA 1
ATOM 676 C C . ASP A 1 88 ? -16.476 -8.015 14.877 1.00 97.50 88 ASP A C 1
ATOM 678 O O . ASP A 1 88 ? -17.540 -7.436 14.664 1.00 97.50 88 ASP A O 1
ATOM 682 N N . GLN A 1 89 ? -15.524 -7.468 15.638 1.00 96.56 89 GLN A N 1
ATOM 683 C CA . GLN A 1 89 ? -15.579 -6.127 16.220 1.00 96.56 89 GLN A CA 1
ATOM 684 C C . GLN A 1 89 ? -14.836 -5.090 15.360 1.00 96.56 89 GLN A C 1
ATOM 686 O O . GLN A 1 89 ? -14.828 -3.905 15.689 1.00 96.56 89 GLN A O 1
ATOM 691 N N . GLY A 1 90 ? -14.221 -5.515 14.253 1.00 93.75 90 GLY A N 1
ATOM 692 C CA . GLY A 1 90 ? -13.433 -4.666 13.366 1.00 93.75 90 GLY A CA 1
ATOM 693 C C . GLY A 1 90 ? -11.983 -4.457 13.814 1.00 93.75 90 GLY A C 1
ATOM 694 O O . GLY A 1 90 ? -11.252 -3.708 13.153 1.00 93.75 90 GLY A O 1
ATOM 695 N N . ASN A 1 91 ? -11.525 -5.115 14.884 1.00 96.12 91 ASN A N 1
ATOM 696 C CA . ASN A 1 91 ? -10.143 -4.998 15.344 1.00 96.12 91 ASN A CA 1
ATOM 697 C C . ASN A 1 91 ? -9.202 -5.751 14.407 1.00 96.12 91 ASN A C 1
ATOM 699 O O . ASN A 1 91 ? -9.539 -6.813 13.885 1.00 96.12 91 ASN A O 1
ATOM 703 N N . VAL A 1 92 ? -7.991 -5.228 14.222 1.00 95.75 92 VAL A N 1
ATOM 704 C CA . VAL A 1 92 ? -6.961 -5.884 13.409 1.00 95.75 92 VAL A CA 1
ATOM 705 C C . VAL A 1 92 ? -6.515 -7.182 14.079 1.00 95.75 92 VAL A C 1
ATOM 707 O O . VAL A 1 92 ? -6.052 -7.179 15.220 1.00 95.75 92 VAL A O 1
ATOM 710 N N . VAL A 1 93 ? -6.601 -8.292 13.346 1.00 96.19 93 VAL A N 1
ATOM 711 C CA . VAL A 1 93 ? -6.110 -9.586 13.818 1.00 96.19 93 VAL A CA 1
ATOM 712 C C . VAL A 1 93 ? -4.598 -9.643 13.631 1.00 96.19 93 VAL A C 1
ATOM 714 O O . VAL A 1 93 ? -4.078 -9.551 12.516 1.00 96.19 93 VAL A O 1
ATOM 717 N N . VAL A 1 94 ? -3.895 -9.831 14.742 1.00 92.69 94 VAL A N 1
ATOM 718 C CA . VAL A 1 94 ? -2.437 -9.948 14.790 1.00 92.69 94 VAL A CA 1
ATOM 719 C C . VAL A 1 94 ? -2.026 -11.411 14.603 1.00 92.69 94 VAL A C 1
ATOM 721 O O . VAL A 1 94 ? -2.656 -12.324 15.140 1.00 92.69 94 VAL A O 1
ATOM 724 N N . GLY A 1 95 ? -0.992 -11.638 13.792 1.00 88.69 95 GLY A N 1
ATOM 725 C CA . GLY A 1 95 ? -0.523 -12.972 13.429 1.00 88.69 95 GLY A CA 1
ATOM 726 C C . GLY A 1 95 ? 0.239 -13.705 14.531 1.00 88.69 95 GLY A C 1
ATOM 727 O O . GLY A 1 95 ? 0.209 -13.357 15.708 1.00 88.69 95 GLY A O 1
ATOM 728 N N . LYS A 1 96 ? 0.969 -14.744 14.121 1.00 83.88 96 LYS A N 1
ATOM 729 C CA . LYS A 1 96 ? 1.961 -15.430 14.955 1.00 83.88 96 LYS A CA 1
ATOM 730 C C . LYS A 1 96 ? 3.332 -15.238 14.325 1.00 83.88 96 LYS A C 1
ATOM 732 O O . LYS A 1 96 ? 3.465 -15.337 13.110 1.00 83.88 96 LYS A O 1
ATOM 737 N N . GLN A 1 97 ? 4.330 -14.963 15.154 1.00 74.12 97 GLN A N 1
ATOM 738 C CA . GLN A 1 97 ? 5.711 -14.791 14.721 1.00 74.12 97 GLN A CA 1
ATOM 739 C C . GLN A 1 97 ? 6.479 -16.106 14.904 1.00 74.12 97 GLN A C 1
ATOM 741 O O . GLN A 1 97 ? 6.233 -16.839 15.865 1.00 74.12 97 GLN A O 1
ATOM 746 N N . TYR A 1 98 ? 7.429 -16.396 14.014 1.00 67.44 98 TYR A N 1
ATOM 747 C CA . TYR A 1 98 ? 8.418 -17.448 14.253 1.00 67.44 98 TYR A CA 1
ATOM 748 C C . TYR A 1 98 ? 9.335 -17.082 15.434 1.00 67.44 98 TYR A C 1
ATOM 750 O O . TYR A 1 98 ? 9.532 -15.907 15.751 1.00 67.44 98 TYR A O 1
ATOM 758 N N . GLN A 1 99 ? 9.910 -18.092 16.091 1.00 59.91 99 GLN A N 1
ATOM 759 C CA . GLN A 1 99 ? 10.885 -17.878 17.165 1.00 59.91 99 GLN A CA 1
ATOM 760 C C . GLN A 1 99 ? 12.087 -17.058 16.644 1.00 59.91 99 GLN A C 1
ATOM 762 O O . GLN A 1 99 ? 12.550 -17.292 15.531 1.00 59.91 99 GLN A O 1
ATOM 767 N N . ASN A 1 100 ? 12.599 -16.124 17.459 1.00 64.00 100 ASN A N 1
ATOM 768 C CA . ASN A 1 100 ? 13.738 -15.226 17.172 1.00 64.00 100 ASN A CA 1
ATOM 769 C C . ASN A 1 100 ? 13.504 -14.093 16.150 1.00 64.00 100 ASN A C 1
ATOM 771 O O . ASN A 1 100 ? 14.455 -13.616 15.534 1.00 64.00 100 ASN A O 1
ATOM 775 N N . HIS A 1 101 ? 12.268 -13.617 16.001 1.00 71.25 101 HIS A N 1
ATOM 776 C CA . HIS A 1 101 ? 11.963 -12.390 15.255 1.00 71.25 101 HIS A CA 1
ATOM 777 C C . HIS A 1 101 ? 11.316 -11.326 16.170 1.00 71.25 101 HIS A C 1
ATOM 779 O O . HIS A 1 101 ? 11.100 -11.576 17.356 1.00 71.25 101 HIS A O 1
ATOM 785 N N . ASN A 1 102 ? 11.039 -10.126 15.641 1.00 59.84 102 ASN A N 1
ATOM 786 C CA . ASN A 1 102 ? 10.505 -8.983 16.397 1.00 59.84 102 ASN A CA 1
ATOM 787 C C . ASN A 1 102 ? 9.260 -9.365 17.243 1.00 59.84 102 ASN A C 1
ATOM 789 O O . ASN A 1 102 ? 8.367 -10.022 16.690 1.00 59.84 102 ASN A O 1
ATOM 793 N N . PRO A 1 103 ? 9.178 -8.968 18.536 1.00 62.34 103 PRO A N 1
ATOM 794 C CA . PRO A 1 103 ? 8.271 -9.582 19.512 1.00 62.34 103 PRO A CA 1
ATOM 795 C C . PRO A 1 103 ? 6.767 -9.483 19.202 1.00 62.34 103 PRO A C 1
ATOM 797 O O . PRO A 1 103 ? 6.082 -10.484 19.412 1.00 62.34 103 PRO A O 1
ATOM 800 N N . PRO A 1 104 ? 6.214 -8.364 18.686 1.00 74.81 104 PRO A N 1
ATOM 801 C CA . PRO A 1 104 ? 4.857 -8.377 18.157 1.00 74.81 104 PRO A CA 1
ATOM 802 C C . PRO A 1 104 ? 4.862 -8.773 16.666 1.00 74.81 104 PRO A C 1
ATOM 804 O O . PRO A 1 104 ? 5.497 -8.092 15.851 1.00 74.81 104 PRO A O 1
ATOM 807 N N . PRO A 1 105 ? 4.165 -9.859 16.276 1.00 85.31 105 PRO A N 1
ATOM 808 C CA . PRO A 1 105 ? 3.876 -10.129 14.871 1.00 85.31 105 PRO A CA 1
ATOM 809 C C . PRO A 1 105 ? 3.040 -9.005 14.251 1.00 85.31 105 PRO A C 1
ATOM 811 O O . PRO A 1 105 ? 2.336 -8.273 14.945 1.00 85.31 105 PRO A O 1
ATOM 814 N N . GLY A 1 106 ? 3.110 -8.881 12.927 1.00 89.69 106 GLY A N 1
ATOM 815 C CA . GLY A 1 106 ? 2.301 -7.917 12.187 1.00 89.69 106 GLY A CA 1
ATOM 816 C C . GLY A 1 106 ? 0.839 -8.357 12.004 1.00 89.69 106 GLY A C 1
ATOM 817 O O . GLY A 1 106 ? 0.474 -9.495 12.334 1.00 89.69 106 GLY A O 1
ATOM 818 N N . PRO A 1 107 ? 0.001 -7.470 11.440 1.00 95.12 107 PRO A N 1
ATOM 819 C CA . PRO A 1 107 ? -1.350 -7.799 10.990 1.00 95.12 107 PRO A CA 1
ATOM 820 C C . PRO A 1 107 ? -1.377 -8.970 9.999 1.00 95.12 107 PRO A C 1
ATOM 822 O O . PRO A 1 107 ? -0.513 -9.068 9.126 1.00 95.12 107 PRO A O 1
ATOM 825 N N . ILE A 1 108 ? -2.385 -9.840 10.102 1.00 95.38 108 ILE A N 1
ATOM 826 C CA . ILE A 1 108 ? -2.586 -10.939 9.145 1.00 95.38 108 ILE A CA 1
ATOM 827 C C . ILE A 1 108 ? -3.115 -10.377 7.824 1.00 95.38 108 ILE A C 1
ATOM 829 O O . ILE A 1 108 ? -4.126 -9.679 7.819 1.00 95.38 108 ILE A O 1
ATOM 833 N N . TYR A 1 109 ? -2.482 -10.731 6.704 1.00 96.12 109 TYR A N 1
ATOM 834 C CA . TYR A 1 109 ? -2.990 -10.411 5.370 1.00 96.12 109 TYR A CA 1
ATOM 835 C C . TYR A 1 109 ? -4.290 -11.173 5.073 1.00 96.12 109 TYR A C 1
ATOM 837 O O . TYR A 1 109 ? -4.364 -12.385 5.281 1.00 96.12 109 TYR A O 1
ATOM 845 N N . ALA A 1 110 ? -5.312 -10.468 4.593 1.00 96.81 110 ALA A N 1
ATOM 846 C CA . ALA A 1 110 ? -6.610 -11.042 4.240 1.00 96.81 110 ALA A CA 1
ATOM 847 C C . ALA A 1 110 ? -6.720 -11.462 2.764 1.00 96.81 110 ALA A C 1
ATOM 849 O O . ALA A 1 110 ? -7.749 -12.017 2.378 1.00 96.81 110 ALA A O 1
ATOM 850 N N . GLY A 1 111 ? -5.686 -11.214 1.952 1.00 95.75 111 GLY A N 1
ATOM 851 C CA . GLY A 1 111 ? -5.778 -11.321 0.496 1.00 95.75 111 GLY A CA 1
ATOM 852 C C . GLY A 1 111 ? -6.483 -10.115 -0.128 1.00 95.75 111 GLY A C 1
ATOM 853 O O . GLY A 1 111 ? -6.922 -9.198 0.570 1.00 95.75 111 GLY A O 1
ATOM 854 N N . GLY A 1 112 ? -6.614 -10.132 -1.454 1.00 94.31 112 GLY A N 1
ATOM 855 C CA . GLY A 1 112 ? -7.401 -9.135 -2.191 1.00 94.31 112 GLY A CA 1
ATOM 856 C C . GLY A 1 112 ? -6.656 -7.840 -2.525 1.00 94.31 112 GLY A C 1
ATOM 857 O O . GLY A 1 112 ? -7.277 -6.902 -3.020 1.00 94.31 112 GLY A O 1
ATOM 858 N N . GLY A 1 113 ? -5.345 -7.798 -2.294 1.00 96.00 113 GLY A N 1
ATOM 859 C CA . GLY A 1 113 ? -4.470 -6.710 -2.716 1.00 96.00 113 GLY A CA 1
ATOM 860 C C . GLY A 1 113 ? -4.311 -5.579 -1.709 1.00 96.00 113 GLY A C 1
ATOM 861 O O . GLY A 1 113 ? -4.470 -5.746 -0.493 1.00 96.00 113 GLY A O 1
ATOM 862 N N . TYR A 1 114 ? -3.918 -4.421 -2.236 1.00 96.31 114 TYR A N 1
ATOM 863 C CA . TYR A 1 114 ? -3.709 -3.191 -1.477 1.00 96.31 114 TYR A CA 1
ATOM 864 C C . TYR A 1 114 ? -5.023 -2.657 -0.880 1.00 96.31 114 TYR A C 1
ATOM 866 O O . TYR A 1 114 ? -6.105 -2.845 -1.437 1.00 96.31 114 TYR A O 1
ATOM 874 N N . THR A 1 115 ? -4.950 -1.972 0.268 1.00 97.31 115 THR A N 1
ATOM 875 C CA . THR A 1 115 ? -6.141 -1.330 0.850 1.00 97.31 115 THR A CA 1
ATOM 876 C C . THR A 1 115 ? -6.698 -0.254 -0.092 1.00 97.31 115 THR A C 1
ATOM 878 O O . THR A 1 115 ? -5.933 0.364 -0.839 1.00 97.31 115 THR A O 1
ATOM 881 N N . PRO A 1 116 ? -8.006 0.069 -0.026 1.00 96.56 116 PRO A N 1
ATOM 882 C CA . PRO A 1 116 ? -8.577 1.168 -0.808 1.00 96.56 116 PRO A CA 1
ATOM 883 C C . PRO A 1 116 ? -7.857 2.506 -0.598 1.00 96.56 116 PRO A C 1
ATOM 885 O O . PRO A 1 116 ? -7.728 3.296 -1.532 1.00 96.56 116 PRO A O 1
ATOM 888 N N . MET A 1 117 ? -7.359 2.743 0.618 1.00 97.38 117 MET A N 1
ATOM 889 C CA . MET A 1 117 ? -6.577 3.926 0.960 1.00 97.38 117 MET A CA 1
ATOM 890 C C . MET A 1 117 ? -5.240 3.962 0.208 1.00 97.38 117 MET A C 1
ATOM 892 O O . MET A 1 117 ? -4.894 4.979 -0.391 1.00 97.38 117 MET A O 1
ATOM 896 N N . ASN A 1 118 ? -4.518 2.842 0.164 1.00 95.94 118 ASN A N 1
ATOM 897 C CA . ASN A 1 118 ? -3.225 2.757 -0.517 1.00 95.94 118 ASN A CA 1
ATOM 898 C C . ASN A 1 118 ? -3.369 2.760 -2.043 1.00 95.94 118 ASN A C 1
ATOM 900 O O . ASN A 1 118 ? -2.580 3.393 -2.743 1.00 95.94 118 ASN A O 1
ATOM 904 N N . GLU A 1 119 ? -4.435 2.158 -2.564 1.00 94.50 119 GLU A N 1
ATOM 905 C CA . GLU A 1 119 ? -4.825 2.288 -3.969 1.00 94.50 119 GLU A CA 1
ATOM 906 C C . GLU A 1 119 ? -5.112 3.743 -4.364 1.00 94.50 119 GLU A C 1
ATOM 908 O O . GLU A 1 119 ? -4.721 4.194 -5.444 1.00 94.50 119 GLU A O 1
ATOM 913 N N . ALA A 1 120 ? -5.796 4.496 -3.500 1.00 96.50 120 ALA A N 1
ATOM 914 C CA . ALA A 1 120 ? -6.063 5.909 -3.732 1.00 96.50 120 ALA A CA 1
ATOM 915 C C . ALA A 1 120 ? -4.781 6.753 -3.655 1.00 96.50 120 ALA A C 1
ATOM 917 O O . ALA A 1 120 ? -4.603 7.641 -4.489 1.00 96.50 120 ALA A O 1
ATOM 918 N N . LEU A 1 121 ? -3.865 6.445 -2.725 1.00 94.75 121 LEU A N 1
ATOM 919 C CA . LEU A 1 121 ? -2.549 7.091 -2.641 1.00 94.75 121 LEU A CA 1
ATOM 920 C C . LEU A 1 121 ? -1.752 6.932 -3.940 1.00 94.75 121 LEU A C 1
ATOM 922 O O . LEU A 1 121 ? -1.289 7.933 -4.485 1.00 94.75 121 LEU A O 1
ATOM 926 N N . ARG A 1 122 ? -1.668 5.711 -4.487 1.00 90.31 122 ARG A N 1
ATOM 927 C CA . ARG A 1 122 ? -0.973 5.435 -5.762 1.00 90.31 122 ARG A CA 1
ATOM 928 C C . ARG A 1 122 ? -1.539 6.237 -6.934 1.00 90.31 122 ARG A C 1
ATOM 930 O O . ARG A 1 122 ? -0.802 6.639 -7.828 1.00 90.31 122 ARG A O 1
ATOM 937 N N . LYS A 1 123 ? -2.855 6.467 -6.940 1.00 92.06 123 LY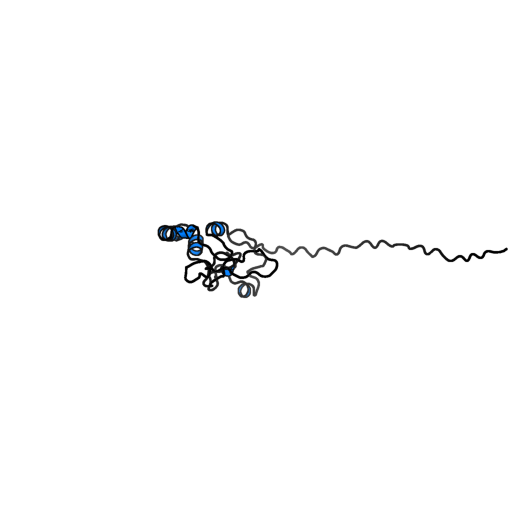S A N 1
ATOM 938 C CA . LYS A 1 123 ? -3.565 7.230 -7.984 1.00 92.06 123 LYS A CA 1
ATOM 939 C C . LYS A 1 123 ? -3.475 8.747 -7.783 1.00 92.06 123 LYS A C 1
ATOM 941 O O . LYS A 1 123 ? -3.855 9.506 -8.673 1.00 92.06 123 LYS A O 1
ATOM 946 N N . GLY A 1 124 ? -2.956 9.189 -6.640 1.00 94.56 124 GLY A N 1
ATOM 947 C CA . GLY A 1 124 ? -2.686 10.585 -6.332 1.00 94.56 124 GLY A CA 1
ATOM 948 C C . GLY A 1 124 ? -3.879 11.364 -5.758 1.00 94.56 124 GLY A C 1
ATOM 949 O O . GLY A 1 124 ? -4.961 10.816 -5.520 1.00 94.56 124 GLY A O 1
ATOM 950 N N . PRO A 1 125 ? -3.705 12.683 -5.535 1.00 96.06 125 PRO A N 1
ATOM 951 C CA . PRO A 1 125 ? -4.634 13.500 -4.750 1.00 96.06 125 PRO A CA 1
ATOM 952 C C . PRO A 1 125 ? -6.085 13.497 -5.247 1.00 96.06 125 PRO A C 1
ATOM 954 O O . PRO A 1 125 ? -7.007 13.557 -4.437 1.00 96.06 125 PRO A O 1
ATOM 957 N N . ALA A 1 126 ? -6.300 13.392 -6.562 1.00 97.62 126 ALA A N 1
ATOM 958 C CA . ALA A 1 126 ? -7.638 13.373 -7.153 1.00 97.62 126 ALA A CA 1
ATOM 959 C C . ALA A 1 126 ? -8.449 12.124 -6.763 1.00 97.62 126 ALA A C 1
ATOM 961 O O . ALA A 1 126 ? -9.664 12.214 -6.599 1.00 97.62 126 ALA A O 1
ATOM 962 N N . ALA A 1 127 ? -7.789 10.975 -6.586 1.00 96.94 127 ALA A N 1
ATOM 963 C CA . ALA A 1 127 ? -8.422 9.752 -6.094 1.00 96.94 127 ALA A CA 1
ATOM 964 C C . ALA A 1 127 ? -8.523 9.738 -4.560 1.00 96.94 127 ALA A C 1
ATOM 966 O O . ALA A 1 127 ? -9.496 9.232 -4.003 1.00 96.94 127 ALA A O 1
ATOM 967 N N . LEU A 1 128 ? -7.533 10.322 -3.882 1.00 97.19 128 LEU A N 1
ATOM 968 C CA . LEU A 1 128 ? -7.435 10.344 -2.426 1.00 97.19 128 LEU A CA 1
ATOM 969 C C . LEU A 1 128 ? -8.454 11.273 -1.752 1.00 97.19 128 LEU A C 1
ATOM 971 O O . LEU A 1 128 ? -9.095 10.888 -0.776 1.00 97.19 128 LEU A O 1
ATOM 975 N N . ALA A 1 129 ? -8.616 12.492 -2.270 1.00 97.69 129 ALA A N 1
ATOM 976 C CA . ALA A 1 129 ? -9.480 13.513 -1.682 1.00 97.69 129 ALA A CA 1
ATOM 977 C C . ALA A 1 129 ? -10.936 13.052 -1.458 1.00 97.69 129 ALA A C 1
ATOM 979 O O . ALA A 1 129 ? -11.426 13.200 -0.338 1.00 97.69 129 ALA A O 1
ATOM 980 N N . PRO A 1 130 ? -11.650 12.463 -2.441 1.00 98.12 130 PRO A N 1
ATOM 981 C CA . PRO A 1 130 ? -13.021 12.011 -2.211 1.00 98.12 130 PRO A CA 1
ATOM 982 C C . PRO A 1 130 ? -13.109 10.880 -1.178 1.00 98.12 130 PRO A C 1
ATOM 984 O O . PRO A 1 130 ? -14.091 10.816 -0.438 1.00 98.12 130 PRO A O 1
ATOM 987 N N . LEU A 1 131 ? -12.092 10.014 -1.094 1.00 98.00 131 LEU A N 1
ATOM 988 C CA . LEU A 1 131 ? -12.050 8.935 -0.110 1.00 98.00 131 LEU A CA 1
ATOM 989 C C . LEU A 1 131 ? -11.923 9.496 1.312 1.00 98.00 131 LEU A C 1
ATOM 991 O O . LEU A 1 131 ? -12.725 9.143 2.173 1.00 98.00 131 LEU A O 1
ATOM 995 N N . LEU A 1 132 ? -10.979 10.414 1.536 1.00 97.69 132 LEU A N 1
ATOM 996 C CA . LEU A 1 132 ? -10.755 11.030 2.848 1.00 97.69 132 LEU A CA 1
ATOM 997 C C . LEU A 1 132 ? -11.863 12.003 3.259 1.00 97.69 132 LEU A C 1
ATOM 999 O O . LEU A 1 132 ? -12.167 12.112 4.441 1.00 97.69 132 LEU A O 1
ATOM 1003 N N . ASN A 1 133 ? -12.524 12.661 2.305 1.00 98.31 133 ASN A N 1
ATOM 1004 C CA . ASN A 1 133 ? -13.716 13.461 2.600 1.00 98.31 133 ASN A CA 1
ATOM 1005 C C . ASN A 1 133 ? -14.857 12.597 3.158 1.00 98.31 133 ASN A C 1
ATOM 1007 O O . ASN A 1 133 ? -15.652 13.073 3.965 1.00 98.31 133 ASN A O 1
ATOM 1011 N N . LYS A 1 134 ? -14.953 11.338 2.716 1.00 98.38 134 LYS A N 1
ATOM 1012 C CA . LYS A 1 134 ? -15.985 10.399 3.163 1.00 98.38 134 LYS A CA 1
ATOM 1013 C C . LYS A 1 134 ? -15.587 9.644 4.433 1.00 98.38 134 LYS A C 1
ATOM 1015 O O . LYS A 1 134 ? -16.440 9.414 5.285 1.00 98.38 134 LYS A O 1
ATOM 1020 N N . TYR A 1 135 ? -14.317 9.263 4.542 1.00 97.88 135 TYR A N 1
ATOM 1021 C CA . TYR A 1 135 ? -13.760 8.466 5.635 1.00 97.88 135 TYR A CA 1
ATOM 1022 C C . TYR A 1 135 ? -12.448 9.101 6.121 1.00 97.88 135 TYR A C 1
ATOM 1024 O O . TYR A 1 135 ? -11.357 8.650 5.758 1.00 97.88 135 TYR A O 1
ATOM 1032 N N . PRO A 1 136 ? -12.528 10.201 6.889 1.00 97.69 136 PRO A N 1
ATOM 1033 C CA . PRO A 1 136 ? -11.346 10.959 7.299 1.00 97.69 136 PRO A CA 1
ATOM 1034 C C . PRO A 1 136 ? -10.424 10.176 8.240 1.00 97.69 136 PRO A C 1
ATOM 1036 O O . PRO A 1 136 ? -9.242 10.487 8.342 1.00 97.69 136 PRO A O 1
ATOM 1039 N N . ASP A 1 137 ? -10.937 9.146 8.911 1.00 96.56 137 ASP A N 1
ATOM 1040 C CA . ASP A 1 137 ? -10.189 8.250 9.790 1.00 96.56 137 ASP A CA 1
ATOM 1041 C C . ASP A 1 137 ? -9.199 7.347 9.038 1.00 96.56 137 ASP A C 1
ATOM 1043 O O . A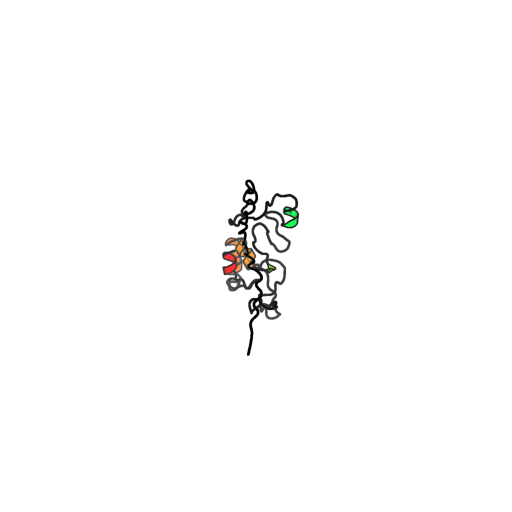SP A 1 137 ? -8.192 6.937 9.622 1.00 96.56 137 ASP A O 1
ATOM 1047 N N . LEU A 1 138 ? -9.403 7.114 7.732 1.00 96.94 138 LEU A N 1
ATOM 1048 C CA . LEU A 1 138 ? -8.520 6.272 6.916 1.00 96.94 138 LEU A CA 1
ATOM 1049 C C . LEU A 1 138 ? -7.091 6.801 6.799 1.00 96.94 138 LEU A C 1
ATOM 1051 O O . LEU A 1 138 ? -6.207 6.032 6.439 1.00 96.94 138 LEU A O 1
ATOM 1055 N N . VAL A 1 139 ? -6.820 8.062 7.158 1.00 96.56 139 VAL A N 1
ATOM 1056 C CA . VAL A 1 139 ? -5.441 8.576 7.286 1.00 96.56 139 VAL A CA 1
ATOM 1057 C C . VAL A 1 139 ? -4.600 7.779 8.293 1.00 96.56 139 VAL A C 1
ATOM 1059 O O . VAL A 1 139 ? -3.375 7.774 8.193 1.00 96.56 139 VAL A O 1
ATOM 1062 N N . ASN A 1 140 ? -5.256 7.083 9.228 1.00 96.88 140 ASN A N 1
ATOM 1063 C CA . ASN A 1 140 ? -4.647 6.216 10.234 1.00 96.88 140 ASN A CA 1
ATOM 1064 C C . ASN A 1 140 ? -4.956 4.728 9.999 1.00 96.88 140 ASN A C 1
ATOM 1066 O O . ASN A 1 140 ? -4.826 3.933 10.931 1.00 96.88 140 ASN A O 1
ATOM 1070 N N . ASP A 1 141 ? -5.394 4.341 8.794 1.00 96.88 141 ASP A N 1
ATOM 1071 C CA . ASP A 1 141 ? -5.666 2.934 8.488 1.00 96.88 141 ASP A CA 1
ATOM 1072 C C . ASP A 1 141 ? -4.414 2.074 8.716 1.00 96.88 141 ASP A C 1
ATOM 1074 O O . ASP A 1 141 ? -3.279 2.532 8.573 1.00 96.88 141 ASP A O 1
ATOM 1078 N N . ILE A 1 142 ? -4.623 0.816 9.091 1.00 96.81 142 ILE A N 1
ATOM 1079 C CA . ILE A 1 142 ? -3.549 -0.136 9.365 1.00 96.81 142 ILE A CA 1
ATOM 1080 C C . ILE A 1 142 ? -3.600 -1.222 8.306 1.00 96.81 142 ILE A C 1
ATOM 1082 O O . ILE A 1 142 ? -4.562 -1.984 8.219 1.00 96.81 142 ILE A O 1
ATOM 1086 N N . SER A 1 143 ? -2.528 -1.302 7.528 1.00 96.94 143 SER A N 1
ATOM 1087 C CA . SER A 1 143 ? -2.326 -2.316 6.499 1.00 96.94 143 SER A CA 1
ATOM 1088 C C . SER A 1 143 ? -1.318 -3.384 6.946 1.00 96.94 143 SER A C 1
ATOM 1090 O O . SER A 1 143 ? -0.810 -3.361 8.076 1.00 96.94 143 SER A O 1
ATOM 1092 N N . THR A 1 144 ? -1.043 -4.364 6.083 1.00 95.81 144 THR A N 1
ATOM 1093 C CA . THR A 1 144 ? -0.002 -5.377 6.327 1.00 95.81 144 THR A CA 1
ATOM 1094 C C . THR A 1 144 ? 1.340 -4.741 6.694 1.00 95.81 144 THR A C 1
ATOM 1096 O O . THR A 1 144 ? 1.627 -3.582 6.381 1.00 95.81 144 THR A O 1
ATOM 1099 N N . GLY A 1 145 ? 2.132 -5.473 7.481 1.00 91.75 145 GLY A N 1
ATOM 1100 C CA . GLY A 1 145 ? 3.377 -4.955 8.056 1.00 91.75 145 GLY A CA 1
ATOM 1101 C C . GLY A 1 145 ? 3.174 -3.874 9.127 1.00 91.75 145 GLY A C 1
ATOM 1102 O O . GLY A 1 145 ? 4.155 -3.335 9.631 1.00 91.75 145 GLY A O 1
ATOM 1103 N N . GLY A 1 146 ? 1.923 -3.563 9.491 1.00 93.56 146 GLY A N 1
ATOM 1104 C CA . GLY A 1 146 ? 1.590 -2.483 10.420 1.00 93.56 146 GLY A CA 1
ATOM 1105 C C . GLY A 1 146 ? 1.735 -1.092 9.798 1.00 93.56 146 GLY A C 1
ATOM 1106 O O . GLY A 1 146 ? 1.789 -0.106 10.530 1.00 93.56 146 GLY A O 1
ATOM 1107 N N . ALA A 1 147 ? 1.827 -1.005 8.466 1.00 94.75 147 ALA A N 1
ATOM 1108 C CA . ALA A 1 147 ? 2.023 0.257 7.769 1.00 94.75 147 ALA A CA 1
ATOM 1109 C C . ALA A 1 147 ? 0.747 1.107 7.779 1.00 94.75 147 ALA A C 1
ATOM 1111 O O . ALA A 1 147 ? -0.344 0.632 7.448 1.00 94.75 147 ALA A O 1
ATOM 1112 N N . THR A 1 148 ? 0.926 2.382 8.112 1.00 96.38 148 THR A N 1
ATOM 1113 C CA . THR A 1 148 ? -0.080 3.438 7.931 1.00 96.38 148 THR A CA 1
ATOM 1114 C C . THR A 1 148 ? 0.073 4.104 6.560 1.00 96.38 148 THR A C 1
ATOM 1116 O O . THR A 1 148 ? 1.154 4.017 5.969 1.00 96.38 148 THR A O 1
ATOM 1119 N N . PRO A 1 149 ? -0.937 4.846 6.070 1.00 96.62 149 PRO A N 1
ATOM 1120 C CA . PRO A 1 149 ? -0.841 5.627 4.834 1.00 96.62 149 PRO A CA 1
ATOM 1121 C C . PRO A 1 149 ? 0.410 6.505 4.740 1.00 96.62 149 PRO A C 1
ATOM 1123 O O . PRO A 1 149 ? 1.003 6.618 3.675 1.00 96.62 149 PRO A O 1
ATOM 1126 N N . LEU A 1 150 ? 0.869 7.075 5.860 1.00 95.44 150 LEU A N 1
ATOM 1127 C CA . LEU A 1 150 ? 2.087 7.886 5.881 1.00 95.44 150 LEU A CA 1
ATOM 1128 C C . LEU A 1 150 ? 3.347 7.081 5.526 1.00 95.44 150 LEU A C 1
ATOM 1130 O O . LEU A 1 150 ? 4.215 7.599 4.829 1.00 95.44 150 LEU A O 1
ATOM 1134 N N . HIS A 1 151 ? 3.442 5.820 5.962 1.00 94.00 151 HIS A N 1
ATOM 1135 C CA . HIS A 1 151 ? 4.537 4.934 5.551 1.00 94.00 151 HIS A CA 1
ATOM 1136 C C . HIS A 1 151 ? 4.481 4.663 4.044 1.00 94.00 151 HIS A C 1
ATOM 1138 O O . HIS A 1 151 ? 5.516 4.631 3.385 1.00 94.00 151 HIS A O 1
ATOM 1144 N N . MET A 1 152 ? 3.270 4.509 3.503 1.00 92.94 152 MET A N 1
ATOM 1145 C CA . MET A 1 152 ? 3.041 4.216 2.088 1.00 92.94 152 MET A CA 1
ATOM 1146 C C . MET A 1 152 ? 3.363 5.399 1.171 1.00 92.94 152 MET A C 1
ATOM 1148 O O . MET A 1 152 ? 3.693 5.179 0.019 1.00 92.94 152 MET A O 1
ATOM 1152 N N . CYS A 1 153 ? 3.328 6.642 1.660 1.00 90.12 153 CYS A N 1
ATOM 1153 C CA . CYS A 1 153 ? 3.762 7.806 0.877 1.00 90.12 153 CYS A CA 1
ATOM 1154 C C . CYS A 1 153 ? 5.271 7.818 0.573 1.00 90.12 153 CYS A C 1
ATOM 1156 O O . CYS A 1 153 ? 5.699 8.546 -0.319 1.00 90.12 153 CYS A O 1
ATOM 1158 N N . GLY A 1 154 ? 6.079 7.099 1.361 1.00 82.69 154 GLY A N 1
ATOM 1159 C CA . GLY A 1 154 ? 7.535 7.032 1.206 1.00 82.69 154 GLY A CA 1
ATOM 1160 C C . GLY A 1 154 ? 8.036 5.794 0.459 1.00 82.69 154 GLY A C 1
ATOM 1161 O O . GLY A 1 154 ? 9.251 5.606 0.386 1.00 82.69 154 GLY A O 1
ATOM 1162 N N . MET A 1 155 ? 7.126 4.949 -0.032 1.00 77.25 155 MET A N 1
ATOM 1163 C CA . MET A 1 155 ? 7.412 3.732 -0.798 1.00 77.25 155 MET A CA 1
ATOM 1164 C C . MET A 1 155 ? 6.932 3.879 -2.233 1.00 77.25 155 MET A C 1
ATOM 1166 O O . MET A 1 155 ? 7.647 3.343 -3.104 1.00 77.25 155 MET A O 1
#

Foldseek 3Di:
DDDDDDDDDDDDDDPPDDDDPDDPDDPPDDPDPPWDAAPVGHTDPDDCPPPCNCVVQNDAPDADQQRDGSRPDPDWQQAPQADFDADPVRHFDWDDDDPPDDPGGWTGHPTNHGDLQLVQVVVPDVSNVVVCVVVVVQQQDAGHNRDGVVNSNVD

pLDDT: mean 81.16, std 18.87, range [29.33, 98.38]